Protein AF-A0AAD8CLH5-F1 (afdb_monomer)

Structure (mmCIF, N/CA/C/O backbone):
data_AF-A0AAD8CLH5-F1
#
_entry.id   AF-A0AAD8CLH5-F1
#
loop_
_atom_site.group_PDB
_atom_site.id
_atom_site.type_symbol
_atom_site.label_atom_id
_atom_site.label_alt_id
_atom_site.label_comp_id
_atom_site.label_asym_id
_atom_site.label_entity_id
_atom_site.label_seq_id
_atom_site.pdbx_PDB_ins_code
_atom_site.Cartn_x
_atom_site.Cartn_y
_atom_site.Cartn_z
_atom_site.occupancy
_atom_site.B_iso_or_equiv
_atom_site.auth_seq_id
_atom_site.auth_comp_id
_atom_site.auth_asym_id
_atom_site.auth_atom_id
_atom_site.pdbx_PDB_model_num
ATOM 1 N N . MET A 1 1 ? 14.697 -18.085 15.214 1.00 33.28 1 MET A N 1
ATOM 2 C CA . MET A 1 1 ? 15.011 -16.704 14.794 1.00 33.28 1 MET A CA 1
ATOM 3 C C . MET A 1 1 ? 14.341 -16.486 13.447 1.00 33.28 1 MET A C 1
ATOM 5 O O . MET A 1 1 ? 14.906 -16.849 12.427 1.00 33.28 1 MET A O 1
ATOM 9 N N . LEU A 1 2 ? 13.079 -16.047 13.446 1.00 40.31 2 LEU A N 1
ATOM 10 C CA . LEU A 1 2 ? 12.379 -15.726 12.202 1.00 40.31 2 LEU A CA 1
ATOM 11 C C . LEU A 1 2 ? 13.032 -14.458 11.655 1.00 40.31 2 LEU A C 1
ATOM 13 O O . LEU A 1 2 ? 13.020 -13.433 12.334 1.00 40.31 2 LEU A O 1
ATOM 17 N N . ALA A 1 3 ? 13.668 -14.545 10.489 1.00 43.06 3 ALA A N 1
ATOM 18 C CA . ALA A 1 3 ? 14.165 -13.362 9.807 1.00 43.06 3 ALA A CA 1
ATOM 19 C C . ALA A 1 3 ? 12.966 -12.434 9.585 1.00 43.06 3 ALA A C 1
ATOM 21 O O . ALA A 1 3 ? 12.014 -12.790 8.888 1.00 43.06 3 ALA A O 1
ATOM 22 N N . LEU A 1 4 ? 12.971 -11.280 10.253 1.00 52.38 4 LEU A N 1
ATOM 23 C CA . LEU A 1 4 ? 11.968 -10.248 10.055 1.00 52.38 4 LEU A CA 1
ATOM 24 C C . LEU A 1 4 ? 12.059 -9.848 8.580 1.00 52.38 4 LEU A C 1
ATOM 26 O O . LEU A 1 4 ? 13.050 -9.243 8.183 1.00 52.38 4 LEU A O 1
ATOM 30 N N . HIS A 1 5 ? 11.087 -10.264 7.763 1.00 61.16 5 HIS A N 1
ATOM 31 C CA . HIS A 1 5 ? 11.065 -9.937 6.338 1.00 61.16 5 HIS A CA 1
ATOM 32 C C . HIS A 1 5 ? 11.174 -8.407 6.210 1.00 61.16 5 HIS A C 1
ATOM 34 O O . HIS A 1 5 ? 10.279 -7.726 6.719 1.00 61.16 5 HIS A O 1
ATOM 40 N N . PRO A 1 6 ? 12.255 -7.863 5.623 1.00 71.19 6 PRO A N 1
ATOM 41 C CA . PRO A 1 6 ? 12.573 -6.440 5.749 1.00 71.19 6 PRO A CA 1
ATOM 42 C C . PRO A 1 6 ? 11.629 -5.529 4.949 1.00 71.19 6 PRO A C 1
ATOM 44 O O . PRO A 1 6 ? 11.565 -4.333 5.213 1.00 71.19 6 PRO A O 1
ATOM 47 N N . GLY A 1 7 ? 10.854 -6.098 4.025 1.00 78.69 7 GLY A N 1
ATOM 48 C CA . GLY A 1 7 ? 9.973 -5.362 3.128 1.00 78.69 7 GLY A CA 1
ATOM 49 C C . GLY A 1 7 ? 10.046 -5.911 1.706 1.00 78.69 7 GLY A C 1
ATOM 50 O O . GLY A 1 7 ? 10.386 -7.086 1.522 1.00 78.69 7 GLY A O 1
ATOM 51 N N . LEU A 1 8 ? 9.736 -5.064 0.722 1.00 82.94 8 LEU A N 1
ATOM 52 C CA . LEU A 1 8 ? 9.929 -5.341 -0.702 1.00 82.94 8 LEU A CA 1
ATOM 53 C C . LEU A 1 8 ? 11.199 -4.646 -1.184 1.00 82.94 8 LEU A C 1
ATOM 55 O O . LEU A 1 8 ? 11.358 -3.444 -0.984 1.00 82.94 8 LEU A O 1
ATOM 59 N N . PHE A 1 9 ? 12.066 -5.403 -1.849 1.00 81.38 9 PHE A N 1
ATOM 60 C CA . PHE A 1 9 ? 13.258 -4.875 -2.496 1.00 81.38 9 PHE A CA 1
ATOM 61 C C . PHE A 1 9 ? 13.200 -5.178 -3.978 1.00 81.38 9 PHE A C 1
ATOM 63 O O . PHE A 1 9 ? 12.800 -6.275 -4.374 1.00 81.38 9 PHE A O 1
ATOM 70 N N . ILE A 1 10 ? 13.634 -4.218 -4.780 1.00 78.88 10 ILE A N 1
ATOM 71 C CA . ILE A 1 10 ? 13.687 -4.351 -6.226 1.00 78.88 10 ILE A CA 1
ATOM 72 C C . ILE A 1 10 ? 15.128 -4.173 -6.662 1.00 78.88 10 ILE A C 1
ATOM 74 O O . ILE A 1 10 ? 15.839 -3.283 -6.199 1.00 78.88 10 ILE A O 1
ATOM 78 N N . HIS A 1 11 ? 15.560 -5.074 -7.539 1.00 80.25 11 HIS A N 1
ATOM 79 C CA . HIS A 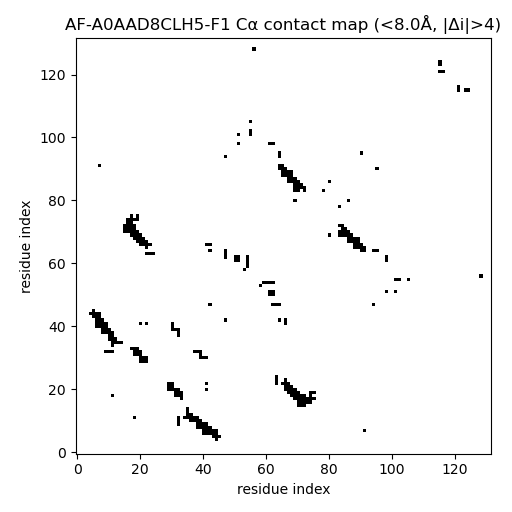1 11 ? 16.888 -5.050 -8.118 1.00 80.25 11 HIS A CA 1
ATOM 80 C C . HIS A 1 11 ? 16.790 -4.937 -9.634 1.00 80.25 11 HIS A C 1
ATOM 82 O O . HIS A 1 11 ? 16.256 -5.828 -10.306 1.00 80.25 11 HIS A O 1
ATOM 88 N N . ARG A 1 12 ? 17.298 -3.833 -10.186 1.00 75.62 12 ARG A N 1
ATOM 89 C CA . ARG A 1 12 ? 17.213 -3.566 -11.623 1.00 75.62 12 ARG A CA 1
ATOM 90 C C . ARG A 1 12 ? 18.375 -4.208 -12.372 1.00 75.62 12 ARG A C 1
ATOM 92 O O . ARG A 1 12 ? 19.482 -3.680 -12.406 1.00 75.62 12 ARG A O 1
ATOM 99 N N . LEU A 1 13 ? 18.084 -5.318 -13.047 1.00 78.12 13 LEU A N 1
ATOM 100 C CA . LEU A 1 13 ? 19.035 -6.020 -13.921 1.00 78.12 13 LEU A CA 1
ATOM 101 C C . LEU A 1 13 ? 18.873 -5.674 -15.409 1.00 78.12 13 LEU A C 1
ATOM 103 O O . LEU A 1 13 ? 19.742 -5.979 -16.224 1.00 78.12 13 LEU A O 1
ATOM 107 N N . CYS A 1 14 ? 17.746 -5.074 -15.795 1.00 71.44 14 CYS A N 1
ATOM 108 C CA . CYS A 1 14 ? 17.451 -4.774 -17.190 1.00 71.44 14 CYS A CA 1
ATOM 109 C C . CYS A 1 14 ? 18.071 -3.438 -17.636 1.00 71.44 14 CYS A C 1
ATOM 111 O O . CYS A 1 14 ? 18.144 -2.472 -16.878 1.00 71.44 14 CYS A O 1
ATOM 113 N N . ARG A 1 15 ? 18.456 -3.371 -18.919 1.00 69.88 15 ARG A N 1
ATOM 114 C CA . ARG A 1 15 ? 18.913 -2.134 -19.586 1.00 69.88 15 ARG A CA 1
ATOM 115 C C . ARG A 1 15 ? 17.764 -1.265 -20.113 1.00 69.88 15 ARG A C 1
ATOM 117 O O . ARG A 1 15 ? 18.022 -0.233 -20.728 1.00 69.88 15 ARG A O 1
ATOM 124 N N . ALA A 1 16 ? 16.513 -1.698 -19.932 1.00 65.25 16 ALA A N 1
ATOM 125 C CA . ALA A 1 16 ? 15.342 -0.915 -20.318 1.00 65.25 16 ALA A CA 1
ATOM 126 C C . ALA A 1 16 ? 15.376 0.433 -19.586 1.00 65.25 16 ALA A C 1
ATOM 128 O O . ALA A 1 16 ? 15.739 0.465 -18.410 1.00 65.25 16 ALA A O 1
ATOM 129 N N . ARG A 1 17 ? 15.063 1.536 -20.277 1.00 62.53 17 ARG A N 1
ATOM 130 C CA . ARG A 1 17 ? 14.998 2.879 -19.673 1.00 62.53 17 ARG A CA 1
ATOM 131 C C . ARG A 1 17 ? 13.759 3.003 -18.760 1.00 62.53 17 ARG A C 1
ATOM 133 O O . ARG A 1 17 ? 12.814 2.236 -18.940 1.00 62.53 17 ARG A O 1
ATOM 140 N N . GLY A 1 18 ? 13.873 3.892 -17.761 1.00 56.19 18 GLY A N 1
ATOM 141 C CA . GLY A 1 18 ? 12.858 4.314 -16.772 1.00 56.19 18 GLY A CA 1
ATOM 142 C C . GLY A 1 18 ? 12.075 3.212 -16.072 1.00 56.19 18 GLY A C 1
ATOM 143 O O . GLY A 1 18 ? 10.903 2.990 -16.359 1.00 56.19 18 GLY A O 1
ATOM 144 N N . LEU A 1 19 ? 12.720 2.571 -15.091 1.00 56.22 19 LEU A N 1
ATOM 145 C CA . LEU A 1 19 ? 11.995 1.786 -14.098 1.00 56.22 19 LEU A CA 1
ATOM 146 C C . LEU A 1 19 ? 11.367 2.743 -13.079 1.00 56.22 19 LEU A C 1
ATOM 148 O O . LEU A 1 19 ? 12.054 3.234 -12.188 1.00 56.22 19 LEU A O 1
ATOM 152 N N . LEU A 1 20 ? 10.067 2.985 -13.207 1.00 57.16 20 LEU A N 1
ATOM 153 C CA . LEU A 1 20 ? 9.289 3.683 -12.185 1.00 57.16 20 LEU A CA 1
ATOM 154 C C . LEU A 1 20 ? 8.959 2.718 -11.045 1.00 57.16 20 LEU A C 1
ATOM 156 O O . LEU A 1 20 ? 8.336 1.708 -11.336 1.00 57.16 20 LEU A O 1
ATOM 160 N N . GLU A 1 21 ? 9.278 3.022 -9.782 1.00 55.56 21 GLU A N 1
ATOM 161 C CA . GLU A 1 21 ? 8.534 2.460 -8.641 1.00 55.56 21 GLU A CA 1
ATOM 162 C C . GLU A 1 21 ? 7.501 3.498 -8.197 1.00 55.56 21 GLU A C 1
ATOM 164 O O . GLU A 1 21 ? 7.774 4.410 -7.417 1.00 55.56 21 GLU A O 1
ATOM 169 N N . ALA A 1 22 ? 6.296 3.438 -8.763 1.00 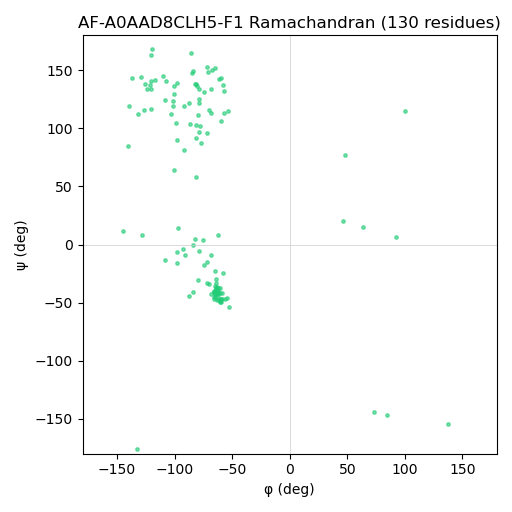50.03 22 ALA A N 1
ATOM 170 C CA . ALA A 1 22 ? 5.253 4.365 -8.353 1.00 50.03 22 ALA A CA 1
ATOM 171 C C . ALA A 1 22 ? 4.672 3.862 -7.034 1.00 50.03 22 ALA A C 1
ATOM 173 O O . ALA A 1 22 ? 3.794 2.994 -7.017 1.00 50.03 22 ALA A O 1
ATOM 174 N N . TRP A 1 23 ? 5.170 4.427 -5.936 1.00 52.59 23 TRP A N 1
ATOM 175 C CA . TRP A 1 23 ? 4.394 4.577 -4.713 1.00 52.59 23 TRP A CA 1
ATOM 176 C C . TRP A 1 23 ? 3.291 5.596 -5.011 1.00 52.59 23 TRP A C 1
ATOM 178 O O . TRP A 1 23 ? 3.566 6.767 -5.278 1.00 52.59 23 TRP A O 1
ATOM 188 N N . SER A 1 24 ? 2.030 5.168 -5.016 1.00 40.50 24 SER A N 1
ATOM 189 C CA . SER A 1 24 ? 0.944 6.138 -4.848 1.00 40.50 24 SER A CA 1
ATOM 190 C C . SER A 1 24 ? 1.010 6.602 -3.368 1.00 40.50 24 SER A C 1
ATOM 192 O O . SER A 1 24 ? 1.519 5.869 -2.535 1.00 40.50 24 SER A O 1
ATOM 194 N N . PRO A 1 25 ? 0.649 7.835 -2.982 1.00 44.28 25 PRO A N 1
ATOM 195 C CA . PRO A 1 25 ? 1.476 8.636 -2.055 1.00 44.28 25 PRO A CA 1
ATOM 196 C C . PRO A 1 25 ? 1.218 8.363 -0.544 1.00 44.28 25 PRO A C 1
ATOM 198 O O . PRO A 1 25 ? 0.195 7.752 -0.222 1.00 44.28 25 PRO A O 1
ATOM 201 N N . PRO A 1 26 ? 2.112 8.805 0.386 1.00 37.31 26 PRO A N 1
ATOM 202 C CA . PRO A 1 26 ? 2.062 10.205 0.852 1.00 37.31 26 PRO A CA 1
ATOM 203 C C . PRO A 1 26 ? 3.441 10.927 0.878 1.00 37.31 26 PRO A C 1
ATOM 205 O O . PRO A 1 26 ? 4.451 10.395 0.428 1.00 37.31 26 PRO A O 1
ATOM 208 N N . PRO A 1 27 ? 3.497 12.180 1.365 1.00 42.50 27 PRO A N 1
ATOM 209 C CA . PRO A 1 27 ? 3.697 13.428 0.616 1.00 42.50 27 PRO A CA 1
ATOM 210 C C . PRO A 1 27 ? 5.132 13.708 0.116 1.00 42.50 27 PRO A C 1
ATOM 212 O O . PRO A 1 27 ? 5.385 14.781 -0.431 1.00 42.50 27 PRO A O 1
ATOM 215 N N . THR A 1 28 ? 6.090 12.802 0.302 1.00 37.53 28 THR A N 1
ATOM 216 C CA . THR A 1 28 ? 7.514 13.111 0.112 1.00 37.53 28 THR A CA 1
ATOM 217 C C . THR A 1 28 ? 8.266 11.963 -0.546 1.00 37.53 28 THR A C 1
ATOM 219 O O . THR A 1 28 ? 8.930 11.183 0.126 1.00 37.53 28 THR A O 1
ATOM 222 N N . GLY A 1 29 ? 8.221 11.928 -1.876 1.00 45.69 29 GLY A N 1
ATOM 223 C CA . GLY A 1 29 ? 9.251 11.279 -2.686 1.00 45.69 29 GLY A CA 1
ATOM 224 C C . GLY A 1 29 ? 8.894 9.886 -3.188 1.00 45.69 29 GLY A C 1
ATOM 225 O O . GLY A 1 29 ? 8.786 8.935 -2.423 1.00 45.69 29 GLY A O 1
ATOM 226 N N . GLN A 1 30 ? 8.778 9.777 -4.510 1.00 51.22 30 GLN A N 1
ATOM 227 C CA . GLN A 1 30 ? 8.925 8.513 -5.227 1.00 51.22 30 GLN A CA 1
ATOM 228 C C . GLN A 1 30 ? 10.304 7.917 -4.911 1.00 51.22 30 GLN A C 1
ATOM 230 O O . GLN A 1 30 ? 11.314 8.624 -4.981 1.00 51.22 30 GLN A O 1
ATOM 235 N N . THR A 1 31 ? 10.361 6.631 -4.566 1.00 54.00 31 THR A N 1
ATOM 236 C CA . THR A 1 31 ? 11.617 5.882 -4.604 1.00 54.00 31 THR A CA 1
ATOM 237 C C . THR A 1 31 ? 11.861 5.496 -6.057 1.00 54.00 31 THR A C 1
ATOM 239 O O . THR A 1 31 ? 11.112 4.721 -6.632 1.00 54.00 31 THR A O 1
ATOM 242 N N . ASN A 1 32 ? 12.875 6.069 -6.700 1.00 56.38 32 ASN A N 1
ATOM 243 C CA . ASN A 1 32 ? 13.208 5.687 -8.068 1.00 56.38 32 ASN A CA 1
ATOM 244 C C . ASN A 1 32 ? 14.407 4.736 -8.070 1.00 56.38 32 ASN A C 1
ATOM 246 O O . ASN A 1 32 ? 15.509 5.135 -7.692 1.00 56.38 32 ASN A O 1
ATOM 250 N N . CYS A 1 33 ? 14.229 3.516 -8.583 1.00 61.22 33 CYS A N 1
ATOM 251 C CA . CYS A 1 33 ? 15.338 2.638 -8.978 1.00 61.22 33 CYS A CA 1
ATOM 252 C C . CYS A 1 33 ? 15.877 3.011 -10.367 1.00 61.22 33 CYS A C 1
ATOM 254 O O . CYS A 1 33 ? 15.888 2.210 -11.317 1.00 61.22 33 CYS A O 1
ATOM 256 N N . ASP A 1 34 ? 16.317 4.258 -10.511 1.00 58.03 34 ASP A N 1
ATOM 257 C CA . ASP A 1 34 ? 16.732 4.796 -11.804 1.00 58.03 34 ASP A CA 1
ATOM 258 C C . ASP A 1 34 ? 18.094 4.256 -12.262 1.00 58.03 34 ASP A C 1
ATOM 260 O O . ASP A 1 34 ? 18.386 4.296 -13.465 1.00 58.03 34 ASP A O 1
ATOM 264 N N . ARG A 1 35 ? 18.915 3.690 -11.362 1.00 59.41 35 ARG A N 1
ATOM 265 C CA . ARG A 1 35 ? 20.243 3.168 -11.712 1.00 59.41 35 ARG A CA 1
ATOM 266 C C . ARG A 1 35 ? 20.223 1.654 -11.930 1.00 59.41 35 ARG A C 1
ATOM 268 O O . ARG A 1 35 ? 19.584 0.886 -11.217 1.00 59.41 35 ARG A O 1
ATOM 275 N N . GLN A 1 36 ? 20.942 1.218 -12.963 1.00 61.66 36 GLN A N 1
ATOM 276 C CA . GLN A 1 36 ? 21.207 -0.200 -13.208 1.00 61.66 36 GLN A CA 1
ATOM 277 C C . GLN A 1 36 ? 22.001 -0.785 -12.028 1.00 61.66 36 GLN A C 1
ATOM 279 O O . GLN A 1 36 ? 22.873 -0.105 -11.492 1.00 61.66 36 GLN A O 1
ATOM 284 N N . GLU A 1 37 ? 21.708 -2.035 -11.654 1.00 60.56 37 GLU A N 1
ATOM 285 C CA . GLU A 1 37 ? 22.343 -2.760 -10.538 1.00 60.56 37 GLU A CA 1
ATOM 286 C C . GLU A 1 37 ? 22.092 -2.141 -9.150 1.00 60.56 37 GLU A C 1
ATOM 288 O O . GLU A 1 37 ? 22.722 -2.523 -8.164 1.00 60.56 37 GLU A O 1
ATOM 293 N N . GLU A 1 38 ? 21.120 -1.235 -9.036 1.00 67.56 38 GLU A N 1
ATOM 294 C CA . GLU A 1 38 ? 20.678 -0.694 -7.755 1.00 67.56 38 GLU A CA 1
ATOM 295 C C . GLU A 1 38 ? 19.700 -1.656 -7.072 1.00 67.56 38 GLU A C 1
ATOM 297 O O . GLU A 1 38 ? 18.854 -2.286 -7.716 1.00 67.56 38 GLU A O 1
ATOM 302 N N . LEU A 1 39 ? 19.859 -1.816 -5.759 1.00 72.75 39 LEU A N 1
ATOM 303 C CA . LEU A 1 39 ? 18.890 -2.467 -4.888 1.00 72.75 39 LEU A CA 1
ATOM 304 C C . LEU A 1 39 ? 18.161 -1.364 -4.123 1.00 72.75 39 LEU A C 1
ATOM 306 O O . LEU A 1 39 ? 18.776 -0.722 -3.271 1.00 72.75 39 LEU A O 1
ATOM 310 N N . CYS A 1 40 ? 16.875 -1.166 -4.392 1.00 71.69 40 CYS A N 1
ATOM 311 C CA . CYS A 1 40 ? 16.071 -0.177 -3.675 1.00 71.69 40 CYS A CA 1
ATOM 312 C C . CYS A 1 40 ? 15.053 -0.868 -2.778 1.00 71.69 40 CYS A C 1
ATOM 314 O O . CYS A 1 40 ? 14.521 -1.932 -3.108 1.00 71.69 40 CYS A O 1
ATOM 316 N N . ALA A 1 41 ? 14.793 -0.257 -1.625 1.00 74.81 41 ALA A N 1
ATOM 317 C CA . ALA A 1 41 ? 13.686 -0.641 -0.768 1.00 74.81 41 ALA A CA 1
ATOM 318 C C . ALA A 1 41 ? 12.408 0.017 -1.305 1.00 74.81 41 ALA A C 1
ATOM 320 O O . ALA A 1 41 ? 12.198 1.208 -1.102 1.00 74.81 41 ALA A O 1
ATOM 321 N N . ALA A 1 42 ? 11.576 -0.771 -1.980 1.00 75.00 42 ALA A N 1
ATOM 322 C CA . ALA A 1 42 ? 10.321 -0.315 -2.571 1.00 75.00 42 ALA A CA 1
ATOM 323 C C . ALA A 1 42 ? 9.196 -0.208 -1.532 1.00 75.00 42 ALA A C 1
ATOM 325 O O . ALA A 1 42 ? 8.291 0.611 -1.648 1.00 75.00 42 ALA A O 1
ATOM 326 N N . VAL A 1 43 ? 9.245 -1.061 -0.502 1.00 79.06 43 VAL A N 1
ATOM 327 C CA . VAL A 1 43 ? 8.368 -0.978 0.671 1.00 79.06 43 VAL A CA 1
ATOM 328 C C . VAL A 1 43 ? 9.191 -1.295 1.906 1.00 79.06 43 VAL A C 1
ATOM 330 O O . VAL A 1 43 ? 9.698 -2.410 2.026 1.00 79.06 43 VAL A O 1
ATOM 333 N N . ASP A 1 44 ? 9.283 -0.353 2.842 1.00 82.00 44 ASP A N 1
ATOM 334 C CA . ASP A 1 44 ? 9.869 -0.591 4.160 1.00 82.00 44 ASP A CA 1
ATOM 335 C C . ASP A 1 44 ? 8.794 -1.109 5.126 1.00 82.00 44 ASP A C 1
ATOM 337 O O . ASP A 1 44 ? 7.769 -0.464 5.365 1.00 82.00 44 ASP A O 1
ATOM 341 N N . ARG A 1 45 ? 9.017 -2.296 5.703 1.00 85.75 45 ARG A N 1
ATOM 342 C CA . ARG A 1 45 ? 8.035 -2.911 6.605 1.00 85.75 45 ARG A CA 1
ATOM 343 C C . ARG A 1 45 ? 7.822 -2.104 7.887 1.00 85.75 45 ARG A C 1
ATOM 345 O O . ARG A 1 45 ? 6.706 -2.089 8.397 1.00 85.75 45 ARG A O 1
ATOM 352 N N . LYS A 1 46 ? 8.864 -1.473 8.436 1.00 85.69 46 LYS A N 1
ATOM 353 C CA . LYS A 1 46 ? 8.739 -0.679 9.667 1.00 85.69 46 LYS A CA 1
ATOM 354 C C . LYS A 1 46 ? 7.907 0.567 9.405 1.00 85.69 46 LYS A C 1
ATOM 356 O O . LYS A 1 46 ? 7.036 0.868 10.214 1.00 85.69 46 LYS A O 1
ATOM 361 N N . HIS A 1 47 ? 8.140 1.232 8.276 1.00 85.25 47 HIS A N 1
ATOM 362 C CA . HIS A 1 47 ? 7.343 2.375 7.845 1.00 85.25 47 HIS A CA 1
ATOM 363 C C . HIS A 1 47 ? 5.872 1.986 7.665 1.00 85.25 47 HIS A C 1
ATOM 365 O O . HIS A 1 47 ? 5.003 2.600 8.275 1.00 85.25 47 HIS A O 1
ATOM 371 N N . PHE A 1 48 ? 5.599 0.891 6.941 1.00 88.56 48 PHE A N 1
ATOM 372 C CA . PHE A 1 48 ? 4.238 0.364 6.795 1.00 88.56 48 PHE A CA 1
ATOM 373 C C . PHE A 1 48 ? 3.574 0.106 8.154 1.00 88.56 48 PHE A C 1
ATOM 375 O O . PHE A 1 48 ? 2.434 0.500 8.376 1.00 88.56 48 PHE A O 1
ATOM 382 N N . SER A 1 49 ? 4.280 -0.536 9.091 1.00 89.19 49 SER A N 1
ATOM 383 C CA . SER A 1 49 ? 3.737 -0.810 10.425 1.00 89.19 49 SER A CA 1
ATOM 384 C C . SER A 1 49 ? 3.450 0.467 11.221 1.00 89.19 49 SER A C 1
ATOM 386 O O . SER A 1 49 ? 2.447 0.516 11.925 1.00 89.19 49 SER A O 1
ATOM 388 N N . GLN A 1 50 ? 4.290 1.499 11.109 1.00 89.81 50 GLN A N 1
ATOM 389 C CA . GLN A 1 50 ? 4.059 2.793 11.760 1.00 89.81 50 GLN A CA 1
ATOM 390 C C . GLN A 1 50 ? 2.821 3.492 11.191 1.00 89.81 50 GLN A C 1
ATOM 392 O O . GLN A 1 50 ? 1.959 3.927 11.953 1.00 89.81 50 GLN A O 1
ATOM 397 N N . GLU A 1 51 ? 2.692 3.541 9.865 1.00 91.44 51 GLU A N 1
ATOM 398 C CA . GLU A 1 51 ? 1.509 4.092 9.199 1.00 91.44 51 GLU A CA 1
ATOM 399 C C . GLU A 1 51 ? 0.241 3.290 9.521 1.00 91.44 51 GLU A C 1
ATOM 401 O O . GLU A 1 51 ? -0.824 3.872 9.707 1.00 91.44 51 GLU A O 1
ATOM 406 N N . LEU A 1 52 ? 0.340 1.963 9.647 1.00 92.75 52 LEU A N 1
ATOM 407 C CA . LEU A 1 52 ? -0.789 1.110 10.011 1.00 92.75 52 LEU A CA 1
ATOM 408 C C . LEU A 1 52 ? -1.282 1.381 11.440 1.00 92.75 52 LEU A C 1
ATOM 410 O O . LEU A 1 52 ? -2.491 1.412 11.665 1.00 92.75 52 LEU A O 1
ATOM 414 N N . VAL A 1 53 ? -0.372 1.604 12.396 1.00 93.19 53 VAL A N 1
ATOM 415 C CA . VAL A 1 53 ? -0.731 2.002 13.771 1.00 93.19 53 VAL A CA 1
ATOM 416 C C . VAL A 1 53 ? -1.434 3.357 13.761 1.00 93.19 53 VAL A C 1
ATOM 418 O O . VAL A 1 53 ? -2.527 3.481 14.311 1.00 93.19 53 VAL A O 1
ATOM 421 N N . VAL A 1 54 ? -0.875 4.341 13.052 1.00 91.62 54 VAL A N 1
ATOM 422 C CA . VAL A 1 54 ? -1.504 5.660 12.875 1.00 91.62 54 VAL A CA 1
ATOM 423 C C . VAL A 1 54 ? -2.901 5.528 12.266 1.00 91.62 54 VAL A C 1
ATOM 425 O O . VAL A 1 54 ? -3.855 6.107 12.782 1.00 91.62 54 VAL A O 1
ATOM 428 N N . TYR A 1 55 ? -3.052 4.723 11.214 1.00 92.94 55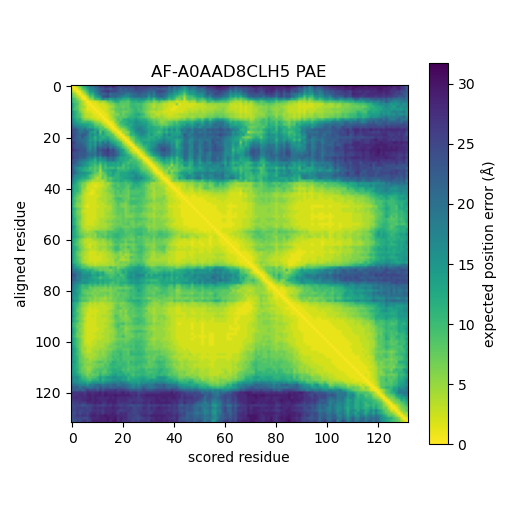 TYR A N 1
ATOM 429 C CA . TYR A 1 55 ? -4.339 4.486 10.567 1.00 92.94 55 TYR A CA 1
ATOM 430 C C . TYR A 1 55 ? -5.344 3.789 11.496 1.00 92.94 55 TYR A C 1
ATOM 432 O O . TYR A 1 55 ? -6.532 4.119 11.483 1.00 92.94 55 TYR A O 1
ATOM 440 N N . ARG A 1 56 ? -4.883 2.845 12.324 1.00 92.12 56 ARG A N 1
ATOM 441 C CA . ARG A 1 56 ? -5.712 2.161 13.323 1.00 92.12 56 ARG A CA 1
ATOM 442 C C . ARG A 1 56 ? -6.262 3.139 14.360 1.00 92.12 56 ARG A C 1
ATOM 444 O O . ARG A 1 56 ? -7.451 3.080 14.662 1.00 92.12 56 ARG A O 1
ATOM 451 N N . GLU A 1 57 ? -5.408 4.011 14.890 1.00 89.56 57 GLU A N 1
ATOM 452 C CA . GLU A 1 57 ? -5.719 4.873 16.036 1.00 89.56 57 GLU A CA 1
ATOM 453 C C . GLU A 1 57 ? -6.380 6.197 15.644 1.00 89.56 57 GLU A C 1
ATOM 455 O O . GLU A 1 57 ? -7.341 6.628 16.276 1.00 89.56 57 GLU A O 1
ATOM 460 N N . MET A 1 58 ? -5.867 6.852 14.603 1.00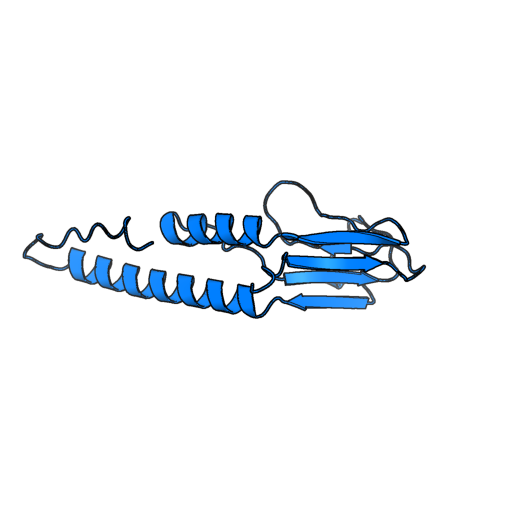 89.75 58 MET A N 1
ATOM 461 C CA . MET A 1 58 ? -6.279 8.198 14.190 1.00 89.75 58 MET A CA 1
ATOM 462 C C . MET A 1 58 ? -7.095 8.200 12.894 1.00 89.75 58 MET A C 1
ATOM 464 O O . MET A 1 58 ? -7.731 9.199 12.557 1.00 89.75 58 MET A O 1
ATOM 468 N N . GLY A 1 59 ? -7.111 7.091 12.156 1.00 87.19 59 GLY A N 1
ATOM 469 C CA . GLY A 1 59 ? -7.735 7.027 10.843 1.00 87.19 59 GLY A CA 1
ATOM 470 C C . GLY A 1 59 ? -6.944 7.742 9.755 1.00 87.19 59 GLY A C 1
ATOM 471 O O . GLY A 1 59 ? -5.720 7.694 9.727 1.00 87.19 59 GLY A O 1
ATOM 472 N N . GLY A 1 60 ? -7.653 8.362 8.810 1.00 87.88 60 GLY A N 1
ATOM 473 C CA . GLY A 1 60 ? -7.040 8.987 7.638 1.00 87.88 60 GLY A CA 1
ATOM 474 C C . GLY A 1 60 ? -6.790 8.005 6.492 1.00 87.88 60 GLY A C 1
ATOM 475 O O . GLY A 1 60 ? -7.591 7.099 6.257 1.00 87.88 60 GLY A O 1
ATOM 476 N N . GLN A 1 61 ? -5.709 8.226 5.742 1.00 88.75 61 GLN A N 1
ATOM 477 C CA . GLN A 1 61 ? -5.364 7.414 4.576 1.00 88.75 61 GLN A CA 1
ATOM 478 C C . GLN A 1 61 ? -4.721 6.084 5.017 1.00 88.75 61 GLN A C 1
ATOM 480 O O . GLN A 1 61 ? -3.841 6.108 5.877 1.00 88.75 61 GLN A O 1
ATOM 485 N N . PRO A 1 62 ? -5.123 4.931 4.452 1.00 90.12 62 PRO A N 1
ATOM 486 C CA . PRO A 1 62 ? -4.476 3.661 4.758 1.00 90.12 62 PRO A CA 1
ATOM 487 C C . PRO A 1 62 ? -3.031 3.616 4.226 1.00 90.12 62 PRO A C 1
ATOM 489 O O . PRO A 1 62 ? -2.750 4.225 3.184 1.00 90.12 62 PRO A O 1
ATOM 492 N N . PRO A 1 63 ? -2.128 2.869 4.893 1.00 90.31 63 PRO A N 1
ATOM 493 C CA . PRO A 1 63 ? -0.776 2.636 4.395 1.00 90.31 63 PRO A CA 1
ATOM 494 C C . PRO A 1 63 ? -0.803 1.943 3.033 1.00 90.31 63 PRO A C 1
ATOM 496 O O . PRO A 1 63 ? -1.630 1.057 2.788 1.00 90.31 63 PRO A O 1
ATOM 499 N N . GLN A 1 64 ? 0.124 2.308 2.146 1.00 84.12 64 GLN A N 1
ATOM 500 C CA . GLN A 1 64 ? 0.242 1.625 0.860 1.00 84.12 64 GLN A CA 1
ATOM 501 C C . GLN A 1 64 ? 1.080 0.354 0.974 1.00 84.12 64 GLN A C 1
ATOM 503 O O . GLN A 1 64 ? 1.996 0.233 1.781 1.00 84.12 64 GLN A O 1
ATOM 508 N N . PHE A 1 65 ? 0.751 -0.618 0.132 1.00 85.81 65 PHE A N 1
ATOM 509 C CA . PHE A 1 65 ? 1.396 -1.933 0.117 1.00 85.81 65 PHE A CA 1
ATOM 510 C C . PHE A 1 65 ? 1.522 -2.516 -1.295 1.00 85.81 65 PHE A C 1
ATOM 512 O O . PHE A 1 65 ? 1.814 -3.704 -1.474 1.00 85.81 65 PHE A O 1
ATOM 519 N N . LYS A 1 66 ? 1.269 -1.677 -2.302 1.00 85.62 66 LYS A N 1
ATOM 520 C CA . LYS A 1 66 ? 1.379 -2.004 -3.718 1.00 85.62 66 LYS A CA 1
ATOM 521 C C . LYS A 1 66 ? 2.459 -1.137 -4.339 1.00 85.62 66 LYS A C 1
ATOM 523 O O . LYS A 1 66 ? 2.554 0.043 -4.022 1.00 85.62 66 LYS A O 1
ATOM 528 N N . VAL A 1 67 ? 3.220 -1.723 -5.249 1.00 80.62 67 VAL A N 1
ATOM 529 C CA . VAL A 1 67 ? 4.237 -1.028 -6.036 1.00 80.62 67 VAL A CA 1
ATOM 530 C C . VAL A 1 67 ? 3.933 -1.260 -7.502 1.00 80.62 67 VAL A C 1
ATOM 532 O O . VAL A 1 67 ? 3.650 -2.388 -7.902 1.00 80.62 67 VAL A O 1
ATOM 535 N N . THR A 1 68 ? 3.974 -0.203 -8.307 1.00 80.31 68 THR A N 1
ATOM 536 C CA . THR A 1 68 ? 3.795 -0.317 -9.758 1.00 80.31 68 THR A CA 1
ATOM 537 C C . THR A 1 68 ? 5.120 -0.073 -10.457 1.00 80.31 68 THR A C 1
ATOM 539 O O . THR A 1 68 ? 5.725 0.976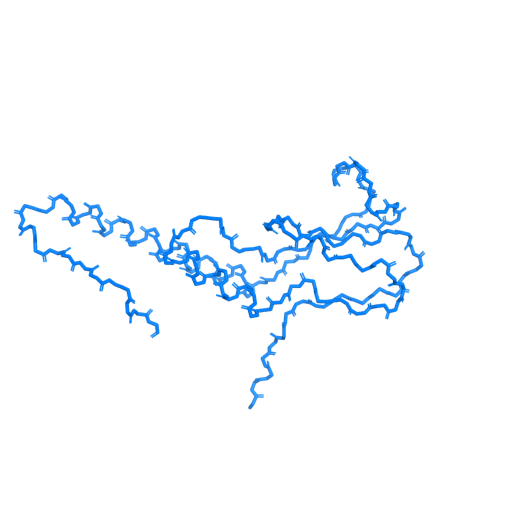 -10.255 1.00 80.31 68 THR A O 1
ATOM 542 N N . LEU A 1 69 ? 5.536 -1.037 -11.277 1.00 79.19 69 LEU A N 1
ATOM 543 C CA . LEU A 1 69 ? 6.733 -0.996 -12.105 1.00 79.19 69 LEU A CA 1
ATOM 544 C C . LEU A 1 69 ? 6.372 -0.683 -13.545 1.00 79.19 69 LEU A C 1
ATOM 546 O O . LEU A 1 69 ? 5.589 -1.421 -14.138 1.00 79.19 69 LEU A O 1
ATOM 550 N N . CYS A 1 70 ? 6.955 0.374 -14.106 1.00 76.88 70 CYS A N 1
ATOM 551 C CA . CYS A 1 70 ? 6.821 0.698 -15.530 1.00 76.88 70 CYS A CA 1
ATOM 552 C C . CYS A 1 70 ? 8.136 0.391 -16.253 1.00 76.88 70 CYS A C 1
ATOM 554 O O . CYS A 1 70 ? 9.200 0.624 -15.685 1.00 76.88 70 CYS A O 1
ATOM 556 N N . PHE A 1 71 ? 8.082 -0.154 -17.471 1.00 76.31 71 PHE A N 1
ATOM 557 C CA . PHE A 1 71 ? 9.276 -0.533 -18.236 1.00 76.31 71 PHE A CA 1
ATOM 558 C C . PHE A 1 71 ? 9.293 0.093 -19.630 1.00 76.31 71 PHE A C 1
ATOM 560 O O . PHE A 1 71 ? 8.315 -0.009 -20.366 1.00 76.31 71 PHE A O 1
ATOM 567 N N . GLY A 1 72 ? 10.467 0.581 -20.050 1.00 67.38 72 GLY A N 1
ATOM 568 C CA . GLY A 1 72 ? 10.741 0.920 -21.451 1.00 67.38 72 GLY A CA 1
ATOM 569 C C . GLY A 1 72 ? 10.460 2.371 -21.836 1.00 67.38 72 GLY A C 1
ATOM 570 O O . GLY A 1 72 ? 10.607 2.710 -23.006 1.00 67.38 72 GLY A O 1
ATOM 571 N N . GLU A 1 73 ? 10.126 3.219 -20.870 1.00 67.50 73 GLU A N 1
ATOM 572 C CA . GLU A 1 73 ? 9.841 4.646 -21.048 1.00 67.50 73 GLU A CA 1
ATOM 573 C C . GLU A 1 73 ? 10.817 5.471 -20.207 1.00 67.50 73 GLU A C 1
ATOM 575 O O . GLU A 1 73 ? 11.509 4.923 -19.356 1.00 67.50 73 GLU A O 1
ATOM 580 N N . GLU A 1 74 ? 10.969 6.766 -20.473 1.00 58.56 74 GLU A N 1
ATOM 581 C CA . GLU A 1 74 ? 11.767 7.631 -19.596 1.00 58.56 74 GLU A CA 1
ATOM 582 C C . GLU A 1 74 ? 10.906 8.031 -18.391 1.00 58.56 74 GLU A C 1
ATOM 584 O O . GLU A 1 74 ? 9.723 8.306 -18.538 1.00 58.56 74 GLU A O 1
ATOM 589 N N . PHE A 1 75 ? 11.472 7.997 -17.185 1.00 59.34 75 PHE A N 1
ATOM 590 C CA . PHE A 1 75 ? 10.749 8.324 -15.957 1.00 59.34 75 PHE A CA 1
ATOM 591 C C . PHE A 1 75 ? 11.635 9.193 -15.045 1.00 59.34 75 PHE A C 1
ATOM 593 O O . PHE A 1 75 ? 12.842 8.938 -15.004 1.00 59.34 75 PHE A O 1
ATOM 600 N N . PRO A 1 76 ? 11.093 10.180 -14.301 1.00 58.34 76 PRO A N 1
ATOM 601 C CA . PRO A 1 76 ? 9.715 10.681 -14.335 1.00 58.34 76 PRO A CA 1
ATOM 602 C C . PRO A 1 76 ? 9.387 11.417 -15.635 1.00 58.34 76 PRO A C 1
ATOM 604 O O . PRO A 1 76 ? 10.140 12.282 -16.074 1.00 58.34 76 PRO A O 1
ATOM 607 N N . ASP A 1 77 ? 8.236 11.105 -16.217 1.00 63.44 77 ASP A N 1
ATOM 608 C CA . ASP A 1 77 ? 7.580 11.898 -17.253 1.00 63.44 77 ASP A CA 1
ATOM 609 C C . ASP A 1 77 ? 6.191 12.342 -16.754 1.00 63.44 77 ASP A C 1
ATOM 611 O O . ASP A 1 77 ? 5.719 11.922 -15.695 1.00 63.44 77 ASP A O 1
ATOM 615 N N . ASN A 1 78 ? 5.557 13.271 -17.469 1.00 68.00 78 ASN A N 1
ATOM 616 C CA . ASN A 1 78 ? 4.236 13.793 -17.095 1.00 68.00 78 ASN A CA 1
ATOM 617 C C . ASN A 1 78 ? 3.082 12.881 -17.549 1.00 68.00 78 ASN A C 1
ATOM 619 O O . ASN A 1 78 ? 1.917 13.253 -17.389 1.00 68.00 78 ASN A O 1
ATOM 623 N N . ASP A 1 79 ? 3.391 11.718 -18.122 1.00 71.31 79 ASP A N 1
ATOM 624 C CA . ASP A 1 79 ? 2.396 10.837 -18.712 1.00 71.31 79 ASP A CA 1
ATOM 625 C C . ASP A 1 79 ? 1.737 9.969 -17.630 1.00 71.31 79 ASP A C 1
ATOM 627 O O . ASP A 1 79 ? 2.406 9.459 -16.721 1.00 71.31 79 ASP A O 1
ATOM 631 N N . PRO A 1 80 ? 0.409 9.781 -17.685 1.00 73.50 80 PRO A N 1
ATOM 632 C CA . PRO A 1 80 ? -0.283 8.945 -16.719 1.00 73.50 80 PRO A CA 1
ATOM 633 C C . PRO A 1 80 ? 0.160 7.480 -16.853 1.00 73.50 80 PRO A C 1
ATOM 635 O O . PRO A 1 80 ? 0.502 6.998 -17.930 1.00 73.50 80 PRO A O 1
ATOM 638 N N . VAL A 1 81 ? 0.092 6.722 -15.751 1.00 72.44 81 VAL A N 1
ATOM 639 C CA . VAL A 1 81 ? 0.468 5.290 -15.723 1.00 72.44 81 VAL A CA 1
ATOM 640 C C . VAL A 1 81 ? -0.344 4.450 -16.728 1.00 72.44 81 VAL A C 1
ATOM 642 O O . VAL A 1 81 ? 0.113 3.404 -17.175 1.00 72.44 81 VAL A O 1
ATOM 645 N N . THR A 1 82 ? -1.541 4.907 -17.108 1.00 75.81 82 THR A N 1
ATOM 646 C CA . THR A 1 82 ? -2.405 4.270 -18.119 1.00 75.81 82 THR A CA 1
ATOM 647 C C . THR A 1 82 ? -1.818 4.278 -19.522 1.00 75.81 82 THR A C 1
ATOM 649 O O . THR A 1 82 ? -2.200 3.438 -20.332 1.00 75.81 82 THR A O 1
ATOM 652 N N . ASP A 1 83 ? -0.905 5.204 -19.795 1.00 78.56 83 ASP A N 1
ATOM 653 C CA . ASP A 1 83 ? -0.323 5.398 -21.122 1.00 78.56 83 ASP A CA 1
ATOM 654 C C . ASP A 1 83 ? 0.979 4.598 -21.273 1.00 78.56 83 ASP A C 1
ATOM 656 O O . ASP A 1 83 ? 1.550 4.528 -22.359 1.00 78.56 83 ASP A O 1
ATOM 660 N N . LYS A 1 84 ? 1.410 3.940 -20.188 1.00 76.44 84 LYS A N 1
ATOM 661 C CA . LYS A 1 84 ? 2.622 3.131 -20.112 1.00 76.44 84 LYS A CA 1
ATOM 662 C C . LYS A 1 84 ? 2.448 1.807 -20.836 1.00 76.44 84 LYS A C 1
ATOM 664 O O . LYS A 1 84 ? 1.498 1.063 -20.581 1.00 76.44 84 LYS A O 1
ATOM 669 N N . LEU A 1 85 ? 3.414 1.462 -21.683 1.00 81.44 85 LEU A N 1
ATOM 670 C CA . LEU A 1 85 ? 3.356 0.239 -22.492 1.00 81.44 85 LEU A CA 1
ATOM 671 C C . LEU A 1 85 ? 3.388 -1.046 -21.656 1.00 81.44 85 LEU A C 1
ATOM 673 O O . LEU A 1 85 ? 2.677 -2.006 -21.956 1.00 81.44 85 LEU A O 1
ATOM 677 N N . ILE A 1 86 ? 4.244 -1.091 -20.634 1.00 83.38 86 ILE A N 1
ATOM 678 C CA . ILE A 1 86 ? 4.432 -2.276 -19.794 1.00 83.38 86 ILE A CA 1
ATOM 679 C C . ILE A 1 86 ? 4.377 -1.852 -18.334 1.00 83.38 86 ILE A C 1
ATOM 681 O O . ILE A 1 86 ? 5.294 -1.197 -17.838 1.00 83.38 86 ILE A O 1
ATOM 685 N N . THR A 1 87 ? 3.327 -2.294 -17.643 1.00 81.50 87 THR A N 1
ATOM 686 C CA . THR A 1 87 ? 3.124 -2.065 -16.212 1.00 81.50 87 THR A CA 1
ATOM 687 C C . THR A 1 87 ? 3.015 -3.385 -15.455 1.00 81.50 87 THR A C 1
ATOM 689 O O . THR A 1 87 ? 2.366 -4.335 -15.895 1.00 81.50 87 THR A O 1
ATOM 692 N N . VAL A 1 88 ? 3.666 -3.461 -14.297 1.00 83.75 88 VAL A N 1
ATOM 693 C CA . VAL A 1 88 ? 3.584 -4.598 -13.376 1.00 83.75 88 VAL A CA 1
ATOM 694 C C . VAL A 1 88 ? 3.214 -4.071 -12.002 1.00 83.75 88 VAL A C 1
ATOM 696 O O . VAL A 1 88 ? 3.986 -3.341 -11.390 1.00 83.75 88 VAL A O 1
ATOM 699 N N . GLN A 1 89 ? 2.048 -4.461 -11.496 1.00 85.75 89 GLN A N 1
ATOM 700 C CA . GLN A 1 89 ? 1.674 -4.182 -10.116 1.00 85.75 89 GLN A CA 1
ATOM 701 C C . GLN A 1 89 ? 2.094 -5.351 -9.227 1.00 85.75 89 GLN A C 1
ATOM 703 O O . GLN A 1 89 ? 1.637 -6.481 -9.396 1.00 85.75 89 GLN A O 1
ATOM 708 N N . VAL A 1 90 ? 2.961 -5.058 -8.268 1.00 85.88 90 VAL A N 1
ATOM 709 C CA . VAL A 1 90 ? 3.374 -5.973 -7.212 1.00 85.88 90 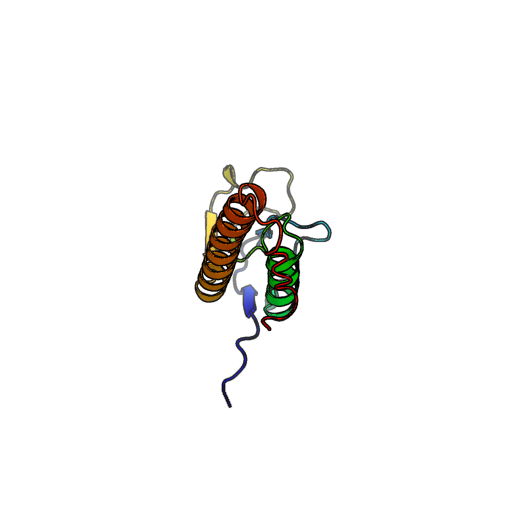VAL A CA 1
ATOM 710 C C . VAL A 1 90 ? 2.603 -5.622 -5.957 1.00 85.88 90 VAL A C 1
ATOM 712 O O . VAL A 1 90 ? 2.464 -4.457 -5.593 1.00 85.88 90 VAL A O 1
ATOM 715 N N . GLU A 1 91 ? 2.113 -6.644 -5.277 1.00 87.06 91 GLU A N 1
ATOM 716 C CA . GLU A 1 91 ? 1.370 -6.489 -4.044 1.00 87.06 91 GLU A CA 1
ATOM 717 C C . GLU A 1 91 ? 1.937 -7.393 -2.956 1.00 87.06 91 GLU A C 1
ATOM 719 O O . GLU A 1 91 ? 2.368 -8.512 -3.230 1.00 87.06 91 GLU A O 1
ATOM 724 N N . LEU A 1 92 ? 1.920 -6.901 -1.716 1.00 87.62 92 LEU A N 1
ATOM 725 C CA . LEU A 1 92 ? 2.393 -7.618 -0.539 1.00 87.62 92 LEU A CA 1
ATOM 726 C C . LEU A 1 92 ? 1.211 -8.244 0.221 1.00 87.62 92 LEU A C 1
ATOM 728 O O . LEU A 1 92 ? 0.516 -7.529 0.946 1.00 87.62 92 LEU A O 1
ATOM 732 N N . PRO A 1 93 ? 0.985 -9.572 0.130 1.00 91.12 93 PRO A N 1
ATOM 733 C CA . PRO A 1 93 ? -0.193 -10.205 0.731 1.00 91.12 93 PRO A CA 1
ATOM 734 C C . PRO A 1 93 ? -0.270 -10.022 2.248 1.00 91.12 93 PRO A C 1
ATOM 736 O O . PRO A 1 93 ? -1.342 -9.790 2.795 1.00 91.12 93 PRO A O 1
ATOM 739 N N . TRP A 1 94 ? 0.879 -10.059 2.929 1.00 90.81 94 TRP A N 1
ATOM 740 C CA . TRP A 1 94 ? 0.961 -9.855 4.378 1.00 90.81 94 TRP A CA 1
ATOM 741 C C . TRP A 1 94 ? 0.537 -8.445 4.809 1.00 90.81 94 TRP A C 1
ATOM 743 O O . TRP A 1 94 ? 0.086 -8.258 5.937 1.00 90.81 94 TRP A O 1
ATOM 753 N N . ALA A 1 95 ? 0.730 -7.455 3.939 1.00 90.25 95 ALA A N 1
ATOM 754 C CA . ALA A 1 95 ? 0.396 -6.065 4.204 1.00 90.25 95 ALA A CA 1
ATOM 755 C C . ALA A 1 95 ? -1.083 -5.806 3.906 1.00 90.25 95 ALA A C 1
ATOM 757 O O . ALA A 1 95 ? -1.757 -5.182 4.720 1.00 90.25 95 ALA A O 1
ATOM 758 N N . ARG A 1 96 ? -1.608 -6.381 2.808 1.00 93.19 96 ARG A N 1
ATOM 759 C CA . ARG A 1 96 ? -3.054 -6.424 2.540 1.00 93.19 96 ARG A CA 1
ATOM 760 C C . ARG A 1 96 ? -3.800 -7.004 3.741 1.00 93.19 96 ARG A C 1
ATOM 762 O O . ARG A 1 96 ? -4.695 -6.352 4.260 1.00 93.19 96 ARG A O 1
ATOM 769 N N . GLN A 1 97 ? -3.396 -8.189 4.198 1.00 94.94 97 GLN A N 1
ATOM 770 C CA . GLN A 1 97 ? -4.080 -8.884 5.288 1.00 94.94 97 GLN A CA 1
ATOM 771 C C . GLN A 1 97 ? -4.117 -8.040 6.571 1.00 94.94 97 GLN A C 1
ATOM 773 O O . GLN A 1 97 ? -5.171 -7.877 7.174 1.00 94.94 97 GLN A O 1
ATOM 778 N N . GLN A 1 98 ? -2.987 -7.448 6.968 1.00 94.19 98 GLN A N 1
ATOM 779 C CA . GLN A 1 98 ? -2.937 -6.581 8.150 1.00 94.19 98 GLN A CA 1
ATOM 780 C C . GLN A 1 98 ? -3.821 -5.338 8.012 1.00 94.19 98 GLN A C 1
ATOM 782 O O . GLN A 1 98 ? -4.443 -4.909 8.984 1.00 94.19 98 GLN A O 1
ATOM 787 N N . LEU A 1 99 ? -3.889 -4.751 6.814 1.00 94.69 99 LEU A N 1
ATOM 788 C CA . LEU A 1 99 ? -4.784 -3.629 6.570 1.00 94.69 99 LEU A CA 1
ATOM 789 C C . LEU A 1 99 ? -6.253 -4.051 6.682 1.00 94.69 99 LEU A C 1
ATOM 791 O O . LEU A 1 99 ? -7.023 -3.359 7.341 1.00 94.69 99 LEU A O 1
ATOM 795 N N . GLU A 1 100 ? -6.632 -5.182 6.087 1.00 95.81 100 GLU A N 1
ATOM 796 C CA . GLU A 1 100 ? -7.992 -5.734 6.165 1.00 95.81 100 GLU A CA 1
ATOM 797 C C . GLU A 1 100 ? -8.407 -6.019 7.618 1.00 95.81 100 GLU A C 1
ATOM 799 O O . GLU A 1 100 ? -9.517 -5.670 8.023 1.00 95.81 100 GLU A O 1
ATOM 804 N N . GLU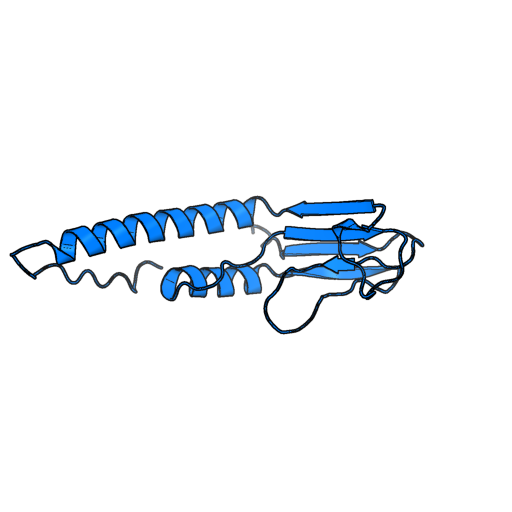 A 1 101 ? -7.503 -6.572 8.432 1.00 95.81 101 GLU A N 1
ATOM 805 C CA . GLU A 1 101 ? -7.721 -6.801 9.866 1.00 95.81 101 GLU A CA 1
ATOM 806 C C . GLU A 1 101 ? -7.980 -5.487 10.622 1.00 95.81 101 GLU A C 1
ATOM 808 O O . GLU A 1 101 ? -8.939 -5.384 11.392 1.00 95.81 101 GLU A O 1
ATOM 813 N N . VAL A 1 102 ? -7.168 -4.453 10.375 1.00 95.38 102 VAL A N 1
ATOM 814 C CA . VAL A 1 102 ? -7.356 -3.130 10.992 1.00 95.38 102 VAL A CA 1
ATOM 815 C C . VAL A 1 102 ? -8.647 -2.469 10.514 1.00 95.38 102 VAL A C 1
ATOM 817 O O . VAL A 1 102 ? -9.356 -1.879 11.328 1.00 95.38 102 VAL A O 1
ATOM 820 N N . MET A 1 103 ? -8.985 -2.572 9.228 1.00 93.88 103 MET A N 1
ATOM 821 C CA . MET A 1 103 ? -10.235 -2.034 8.686 1.00 93.88 103 MET A CA 1
ATOM 822 C C . MET A 1 103 ? -11.451 -2.684 9.349 1.00 93.88 103 MET A C 1
ATOM 824 O O . MET A 1 103 ? -12.299 -1.972 9.881 1.00 93.88 103 MET A O 1
ATOM 828 N N . SER A 1 104 ? -11.489 -4.017 9.421 1.00 94.12 104 SER A N 1
ATOM 829 C CA . SER A 1 104 ? -12.575 -4.756 10.074 1.00 94.12 104 SER A CA 1
ATOM 830 C C . SER A 1 104 ? -12.684 -4.433 11.570 1.00 94.12 104 SER A C 1
ATOM 832 O O . SER A 1 104 ? -13.788 -4.245 12.094 1.00 94.12 104 SER A O 1
ATOM 834 N N . PHE A 1 105 ? -11.548 -4.289 12.265 1.00 92.06 105 PHE A N 1
ATOM 835 C CA . PHE A 1 105 ? -11.528 -3.835 13.656 1.00 92.06 105 PHE A CA 1
ATOM 836 C C . PHE A 1 105 ? -12.143 -2.439 13.802 1.00 92.06 105 PHE A C 1
ATOM 838 O O . PHE A 1 105 ? -12.984 -2.230 14.674 1.00 92.06 105 PHE A O 1
ATOM 845 N N . ARG A 1 106 ? -11.768 -1.488 12.938 1.00 89.75 106 ARG A N 1
ATOM 846 C CA . ARG A 1 106 ? -12.295 -0.116 12.976 1.00 89.75 106 ARG A CA 1
ATOM 847 C C . ARG A 1 106 ? -13.785 -0.053 12.657 1.00 89.75 106 ARG A C 1
ATOM 849 O O . ARG A 1 106 ? -14.501 0.676 13.334 1.00 89.75 106 ARG A O 1
ATOM 856 N N . GLU A 1 107 ? -14.258 -0.823 11.681 1.00 91.12 107 GLU A N 1
ATOM 857 C CA . GLU A 1 107 ? -15.686 -0.935 11.358 1.00 91.12 107 GLU A CA 1
ATOM 858 C C . GLU A 1 107 ? -16.481 -1.479 12.550 1.00 91.12 107 GLU A C 1
ATOM 860 O O . GLU A 1 107 ? -17.469 -0.878 12.969 1.00 91.12 107 GLU A O 1
ATOM 865 N N . SER A 1 108 ? -16.002 -2.567 13.156 1.00 91.75 108 SER A N 1
ATOM 866 C CA . SER A 1 108 ? -16.622 -3.158 14.349 1.00 91.75 108 SER A CA 1
ATOM 867 C C . SER A 1 108 ? -16.648 -2.170 15.517 1.00 91.75 108 SER A C 1
ATOM 869 O O . SER A 1 108 ? -17.654 -2.040 16.211 1.00 91.75 108 SER A O 1
ATOM 871 N N . MET A 1 109 ? -15.554 -1.433 15.712 1.00 87.44 109 MET A N 1
ATOM 872 C CA . MET A 1 109 ? -15.440 -0.401 16.737 1.00 87.44 109 MET A CA 1
ATOM 873 C C . MET A 1 109 ? -16.391 0.774 16.506 1.00 87.44 109 MET A C 1
ATOM 875 O O . MET A 1 109 ? -17.014 1.234 17.461 1.00 87.44 109 MET A O 1
ATOM 879 N N . ALA A 1 110 ? -16.548 1.228 15.262 1.00 87.69 110 ALA A N 1
ATOM 880 C CA . ALA A 1 110 ? -17.497 2.282 14.916 1.00 87.69 110 ALA A CA 1
ATOM 881 C C . ALA A 1 110 ? -18.942 1.854 15.221 1.00 87.69 110 ALA A C 1
ATOM 883 O O . ALA A 1 110 ? -19.702 2.625 15.801 1.00 87.69 110 ALA A O 1
ATOM 884 N N . LEU A 1 111 ? -19.300 0.600 14.920 1.00 90.44 111 LEU A N 1
ATOM 885 C CA . LEU A 1 111 ? -20.611 0.043 15.270 1.00 90.44 111 LEU A CA 1
ATOM 886 C C . LEU A 1 111 ? -20.836 0.002 16.788 1.00 90.44 111 LEU A C 1
ATOM 888 O O . LEU A 1 111 ? -21.911 0.363 17.259 1.00 90.44 111 LEU A O 1
ATOM 892 N N . ILE A 1 112 ? -19.832 -0.416 17.566 1.00 88.31 112 ILE A N 1
ATOM 893 C CA . ILE A 1 112 ? -19.922 -0.436 19.036 1.00 88.31 112 ILE A CA 1
ATOM 894 C C . ILE A 1 112 ? -20.098 0.982 19.590 1.00 88.31 112 ILE A C 1
ATOM 896 O O . ILE A 1 112 ? -20.905 1.183 20.495 1.00 88.31 112 ILE A O 1
ATOM 900 N N . GLN A 1 113 ? -19.366 1.961 19.054 1.00 84.50 113 GLN A N 1
ATOM 901 C CA . GLN A 1 113 ? -19.478 3.362 19.466 1.00 84.50 113 GLN A CA 1
ATOM 902 C C . GLN A 1 113 ? -20.866 3.941 19.169 1.00 84.50 113 GLN A C 1
ATOM 904 O O . GLN A 1 113 ? -21.416 4.640 20.016 1.00 84.50 113 GLN A O 1
ATOM 909 N N . GLU A 1 114 ? -21.454 3.600 18.022 1.00 87.00 114 GLU A N 1
ATOM 910 C CA . GLU A 1 114 ? -22.821 3.996 17.666 1.00 87.00 114 GLU A CA 1
ATOM 911 C C . GLU A 1 114 ? -23.861 3.365 18.604 1.00 87.00 114 GLU A C 1
ATOM 913 O O . GLU A 1 114 ? -24.743 4.032 19.133 1.00 87.00 114 GLU A O 1
ATOM 918 N N . LEU A 1 115 ? -23.732 2.072 18.904 1.00 86.69 115 LEU A N 1
ATOM 919 C CA . LEU A 1 115 ? -24.625 1.414 19.863 1.00 86.69 115 LEU A CA 1
ATOM 920 C C . LEU A 1 115 ? -24.477 1.986 21.283 1.00 86.69 115 LEU A C 1
ATOM 922 O O . LEU A 1 115 ? -25.447 2.034 22.041 1.00 86.69 115 LEU A O 1
ATOM 926 N N . ALA A 1 116 ? -23.269 2.409 21.659 1.00 82.12 116 ALA A N 1
ATOM 927 C CA . ALA A 1 116 ? -23.009 3.038 22.946 1.00 82.12 116 ALA A CA 1
ATOM 928 C C . ALA A 1 116 ? -23.586 4.462 23.034 1.00 82.12 116 ALA A C 1
ATOM 930 O O . ALA A 1 116 ? -24.025 4.855 24.118 1.00 82.12 116 ALA A O 1
ATOM 931 N N . SER A 1 117 ? -23.615 5.221 21.931 1.00 78.62 117 SER A N 1
ATOM 932 C CA . SER A 1 117 ? -24.180 6.580 21.892 1.00 78.62 117 SER A CA 1
ATOM 933 C C . SER A 1 117 ? -25.709 6.579 22.025 1.00 78.62 117 SER A C 1
ATOM 935 O O . SER A 1 117 ? -26.262 7.446 22.700 1.00 78.62 117 SER A O 1
ATOM 937 N N . GLU A 1 118 ? -26.371 5.557 21.481 1.00 78.69 118 GLU A N 1
ATOM 938 C CA . GLU A 1 118 ? -27.820 5.333 21.576 1.00 78.69 118 GLU A CA 1
ATOM 939 C C . GLU A 1 118 ? -28.262 4.735 22.931 1.00 78.69 118 GLU A C 1
ATOM 941 O O . GLU A 1 118 ? -29.456 4.586 23.205 1.00 78.69 118 GLU A O 1
ATOM 946 N N . SER A 1 119 ? -27.320 4.383 23.817 1.00 71.31 119 SER A N 1
ATOM 947 C CA . SER A 1 119 ? -27.640 3.763 25.104 1.00 71.31 119 SER A CA 1
ATOM 948 C C . SER A 1 119 ? -28.123 4.792 26.142 1.00 71.31 119 SER A C 1
ATOM 950 O O . SER A 1 119 ? -27.363 5.683 26.539 1.00 71.31 119 SER A O 1
ATOM 952 N N . PRO A 1 120 ? -29.341 4.638 26.702 1.00 64.31 120 PRO A N 1
ATOM 953 C CA . PRO A 1 120 ? -29.897 5.565 27.692 1.00 64.31 120 PRO A CA 1
ATOM 954 C C . PRO A 1 120 ? -29.168 5.545 29.049 1.00 64.31 120 PRO A C 1
ATOM 956 O O . PRO A 1 120 ? -29.442 6.393 29.896 1.00 64.31 120 PRO A O 1
ATOM 959 N N . LEU A 1 121 ? -28.246 4.599 29.270 1.00 61.50 121 LEU A N 1
ATOM 960 C CA . LEU A 1 121 ? -27.500 4.446 30.524 1.00 61.50 121 LEU A CA 1
ATOM 961 C C . LEU A 1 121 ? -26.169 5.219 30.569 1.00 61.50 121 LEU A C 1
ATOM 963 O O . LEU A 1 121 ? -25.590 5.318 31.641 1.00 61.50 121 LEU A O 1
ATOM 967 N N . ARG A 1 122 ? -25.685 5.804 29.460 1.00 55.69 122 ARG A N 1
ATOM 968 C CA . ARG A 1 122 ? -24.473 6.664 29.378 1.00 55.69 122 ARG A CA 1
ATOM 969 C C . ARG A 1 122 ? -23.200 6.141 30.091 1.00 55.69 122 ARG A C 1
ATOM 971 O O . ARG A 1 122 ? -22.298 6.926 30.372 1.00 55.69 122 ARG A O 1
ATOM 978 N N . GLU A 1 123 ? -23.105 4.840 30.373 1.00 56.28 123 GLU A N 1
ATOM 979 C CA . GLU A 1 123 ? -22.017 4.237 31.167 1.00 56.28 123 GLU A CA 1
ATOM 980 C C . GLU A 1 123 ? -20.888 3.606 30.333 1.00 56.28 123 GLU A C 1
ATOM 982 O O . GLU A 1 123 ? -19.859 3.225 30.882 1.00 56.28 123 GLU A O 1
ATOM 987 N N . ALA A 1 124 ? -21.009 3.518 29.008 1.00 57.97 124 ALA A N 1
ATOM 988 C CA . ALA A 1 124 ? -20.030 2.808 28.182 1.00 57.97 124 ALA A CA 1
ATOM 989 C C . ALA A 1 124 ? -19.038 3.755 27.481 1.00 57.97 124 ALA A C 1
ATOM 991 O O . ALA A 1 124 ? -18.992 3.822 26.255 1.00 57.97 124 ALA A O 1
ATOM 992 N N . ALA A 1 125 ? -18.216 4.478 28.247 1.00 53.16 125 ALA A N 1
ATOM 993 C CA . ALA A 1 125 ? -16.979 5.042 27.704 1.00 53.16 125 ALA A CA 1
ATOM 994 C C . ALA A 1 125 ? -15.946 3.910 27.608 1.00 53.16 125 ALA A C 1
ATOM 996 O O . ALA A 1 125 ? -15.208 3.638 28.553 1.00 53.16 125 ALA A O 1
ATOM 997 N N . LEU A 1 126 ? -15.948 3.183 26.492 1.00 57.22 126 LEU A N 1
ATOM 998 C CA . LEU A 1 126 ? -14.929 2.174 26.245 1.00 57.22 126 LEU A CA 1
ATOM 999 C C . LEU A 1 126 ? -13.666 2.855 25.697 1.00 57.22 126 LEU A C 1
ATOM 1001 O O . LEU A 1 126 ? -13.518 3.047 24.489 1.00 57.22 126 LEU A O 1
ATOM 1005 N N . ASP A 1 127 ? -12.760 3.232 26.599 1.00 52.31 127 ASP A N 1
ATOM 1006 C CA . ASP A 1 127 ? -11.405 3.659 26.246 1.00 52.31 127 ASP A CA 1
ATOM 1007 C C . ASP A 1 127 ? -10.589 2.438 25.800 1.00 52.31 127 ASP A C 1
ATOM 1009 O O . ASP A 1 127 ? -10.041 1.684 26.605 1.00 52.31 127 ASP A O 1
ATOM 1013 N N . PHE A 1 128 ? -10.521 2.223 24.487 1.00 55.47 128 PHE A N 1
ATOM 1014 C CA . PHE A 1 128 ? -9.776 1.114 23.881 1.00 55.47 128 PHE A CA 1
ATOM 1015 C C . PHE A 1 128 ? -8.373 1.494 23.391 1.00 55.47 128 PHE A C 1
ATOM 1017 O O . PHE A 1 128 ? -7.735 0.703 22.696 1.00 55.47 128 PHE A O 1
ATOM 1024 N N . TYR A 1 129 ? -7.845 2.650 23.800 1.00 47.34 129 TYR A N 1
ATOM 1025 C CA . TYR A 1 129 ? -6.486 3.118 23.475 1.00 47.34 129 TYR A CA 1
ATOM 1026 C C . TYR A 1 129 ? -5.341 2.218 24.007 1.00 47.34 129 TYR A C 1
ATOM 1028 O O . TYR A 1 129 ? -4.178 2.596 23.925 1.00 47.34 129 TYR A O 1
ATOM 1036 N N . GLY A 1 130 ? -5.633 1.030 24.555 1.00 43.28 130 GLY A N 1
ATOM 1037 C CA . GLY A 1 130 ? -4.664 0.176 25.250 1.00 43.28 130 GLY A CA 1
ATOM 1038 C C . GLY A 1 130 ? -4.566 -1.283 24.798 1.00 43.28 130 GLY A C 1
ATOM 1039 O O . GLY A 1 130 ? -3.882 -2.047 25.472 1.00 43.28 130 GLY A O 1
ATOM 1040 N N . ILE A 1 131 ? -5.216 -1.716 23.709 1.00 41.09 131 ILE A N 1
ATOM 1041 C CA . ILE A 1 131 ? -5.043 -3.098 23.212 1.00 41.09 131 ILE A CA 1
ATOM 1042 C C . ILE A 1 131 ? -3.903 -3.123 22.182 1.00 41.09 131 ILE A C 1
ATOM 1044 O O . ILE A 1 131 ? -4.139 -3.061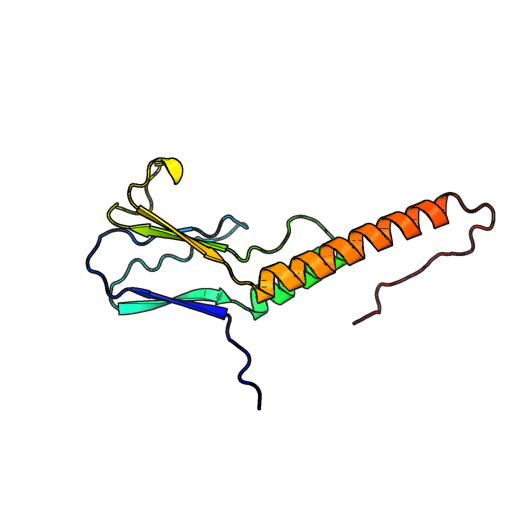 20.966 1.00 41.09 131 ILE A O 1
ATOM 1048 N N . SER A 1 132 ? -2.670 -3.171 22.696 1.00 38.53 132 SER A N 1
ATOM 1049 C CA . SER A 1 132 ? -1.434 -3.448 21.950 1.00 38.53 132 SER A CA 1
ATOM 1050 C C . SER A 1 132 ? -0.848 -4.805 22.317 1.00 38.53 132 SER A C 1
ATOM 1052 O O . SER A 1 132 ? -1.084 -5.278 23.449 1.00 38.53 132 SER A O 1
#

Foldseek 3Di:
DPPPPQADKDAAQDPWAFWFFDDPDPDDDGDGPRDHRDIDRSTGPVVLVVQLVCCLPVNDDHRDFKTKTATRDHPPDPDDPVVTPDIDIDGDVVSVVSNVVSVVVVVVVVVVVVVCVPDPVVPDPPPPVPPD

Solvent-accessible surface area (backbone atoms only — not comparable to full-atom values): 8184 Å² total; per-residue (Å²): 134,81,77,75,75,69,52,43,72,46,70,36,83,63,87,60,47,27,43,37,39,46,57,73,81,76,103,75,74,71,59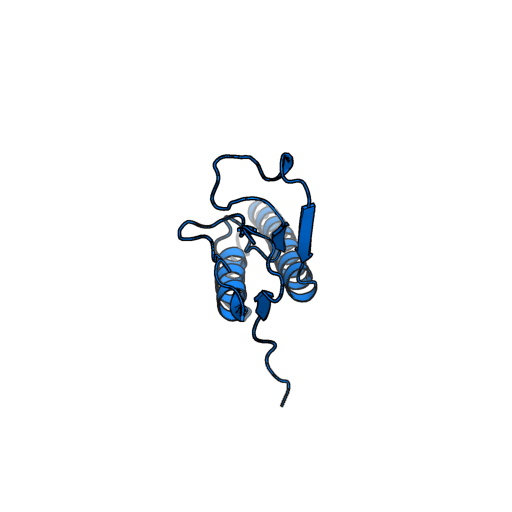,66,55,74,48,73,75,36,76,39,75,78,38,52,43,67,60,39,52,52,39,42,50,45,28,64,78,74,43,80,73,75,58,75,53,54,41,35,38,35,54,66,41,76,60,94,60,95,70,60,80,87,76,51,90,39,75,45,80,46,71,42,66,75,50,50,50,53,48,51,54,46,48,54,50,50,53,53,48,51,52,52,51,52,56,43,68,74,38,94,75,77,75,71,80,78,83,68,95,73,87,124

Organism: NCBI:txid40147

Mean predicted aligned error: 10.92 Å

Radius of gyration: 19.86 Å; Cα contacts (8 Å, |Δi|>4): 171; chains: 1; bounding box: 52×30×54 Å

InterPro domains:
  IPR008984 SMAD/FHA domain superfamily [SSF49879] (5-105)
  IPR017855 SMAD-like domain superfamily [G3DSA:2.60.200.10] (2-114)
  IPR019471 Interferon regulatory factor-3 [PF10401] (7-102)

Secondary structure (DSSP, 8-state):
------EEEEE-----S--EEE---SSS------STT-EEEEEEHHHHHHHHHHHHHH-SSPPP-EEEEEESS-SS-SS-GGG-SEEEEEE-HHHHHHHHHHHHHHHHHHHHHHHHHT-TT-------TT--

Sequence (132 aa):
MLALHPGLFIHRLCRARGLLEAWSPPPTGQTNCDRQEELCAAVDRKHFSQELVVYREMGGQPPQFKVTLCFGEEFPDNDPVTDKLITVQVELPWARQQLEEVMSFRESMALIQELASESPLREAALDFYGIS

pLDDT: mean 73.49, std 16.74, range [33.28, 95.81]

Nearest PDB structures (foldseek):
  5bvi-assembly2_B  TM=7.889E-01  e=1.066E-05  Mus musculus
  7jfl-assembly1_B  TM=8.208E-01  e=6.233E-04  Homo sapiens
  5jem-assembly2_G  TM=7.923E-01  e=6.233E-04  Homo sapiens
  7jfl-assembly1_A  TM=7.841E-01  e=8.566E-04  Homo sapiens
  1j2f-assembly1_A  TM=7.207E-01  e=7.543E-04  Homo sapiens